Protein AF-A0A3B8QLX5-F1 (afdb_monomer_lite)

pLDDT: mean 84.45, std 7.28, range [59.91, 92.19]

Sequence (49 aa):
MGLRERKKQETRWAIFDAAIRLMVVRGYDKVKIEEICQEADVSSALFFN

Radius of gyration: 11.62 Å; chains: 1; bounding box: 22×20×34 Å

Secondary structure (DSSP, 8-state):
--HHHHHHHHHHHHHHHHHHHHHHHH-GGG--HHHHHHHTT--HHHH--

Foldseek 3Di:
DDPVVVVLVLLVVLLVVLQVVCCVVPNNVPDDSVSSCVRSVHDPVSVVD

Structure (mmCIF, N/CA/C/O backbone):
data_AF-A0A3B8QLX5-F1
#
_entry.id   AF-A0A3B8QLX5-F1
#
loop_
_atom_site.group_PDB
_atom_site.id
_atom_site.type_symbol
_atom_site.label_atom_id
_atom_site.label_alt_id
_atom_site.label_comp_id
_atom_site.label_asym_id
_atom_site.label_entity_id
_atom_site.label_seq_id
_atom_site.pdbx_PDB_ins_code
_atom_site.Cartn_x
_atom_site.Cartn_y
_atom_site.Cartn_z
_atom_site.occupancy
_atom_site.B_iso_or_equiv
_atom_site.auth_seq_id
_atom_site.auth_comp_id
_atom_site.auth_asym_id
_atom_site.auth_atom_id
_atom_site.pdbx_PDB_model_num
ATOM 1 N N . MET A 1 1 ? -10.121 -12.867 19.241 1.00 59.91 1 MET A N 1
ATOM 2 C CA . MET A 1 1 ? -9.709 -11.784 18.318 1.00 59.91 1 MET A CA 1
ATOM 3 C C . MET A 1 1 ? -10.878 -10.829 18.127 1.00 59.91 1 MET A C 1
ATOM 5 O O . MET A 1 1 ? -11.938 -11.258 17.676 1.00 59.91 1 MET A O 1
ATOM 9 N N . GLY A 1 2 ? -10.726 -9.573 18.554 1.00 81.69 2 GLY A N 1
ATOM 10 C CA . GLY A 1 2 ? -11.787 -8.566 18.476 1.00 81.69 2 GLY A CA 1
ATOM 11 C C . GLY A 1 2 ? -12.087 -8.145 17.033 1.00 81.69 2 GLY A C 1
ATOM 12 O O . GLY A 1 2 ? -11.291 -8.385 16.127 1.00 81.69 2 GLY A O 1
ATOM 13 N N . LEU A 1 3 ? -13.238 -7.503 16.803 1.00 77.06 3 LEU A N 1
ATOM 14 C CA . LEU A 1 3 ? -13.594 -6.942 15.487 1.00 77.06 3 LEU A CA 1
ATOM 15 C C . LEU A 1 3 ? -12.536 -5.958 14.947 1.00 77.06 3 LEU A C 1
ATOM 17 O O . LEU A 1 3 ? -12.403 -5.809 13.736 1.00 77.06 3 LEU A O 1
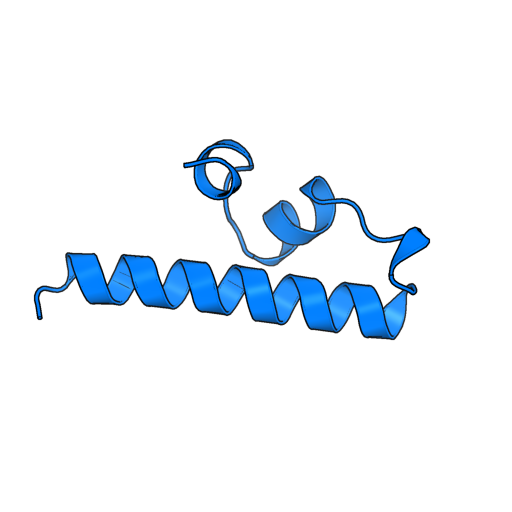ATOM 21 N N . ARG A 1 4 ? -11.765 -5.314 15.836 1.00 71.19 4 ARG A N 1
ATOM 22 C CA . ARG A 1 4 ? -10.675 -4.395 15.477 1.00 71.19 4 ARG A CA 1
ATOM 23 C C . ARG A 1 4 ? -9.515 -5.096 14.772 1.00 71.19 4 ARG A C 1
ATOM 25 O O . ARG A 1 4 ? -9.123 -4.648 13.700 1.00 71.19 4 ARG A O 1
ATOM 32 N N . GLU A 1 5 ? -9.000 -6.199 15.314 1.00 77.44 5 GLU A N 1
ATOM 33 C CA . GLU A 1 5 ? -7.945 -6.972 14.647 1.00 77.44 5 GLU A CA 1
ATOM 34 C C . GLU A 1 5 ? -8.392 -7.541 13.302 1.00 77.44 5 GLU A C 1
ATOM 36 O O . GLU A 1 5 ? -7.581 -7.597 12.380 1.00 77.44 5 GLU A O 1
ATOM 41 N N . ARG A 1 6 ? -9.668 -7.930 13.165 1.00 77.94 6 ARG A N 1
ATOM 42 C CA . ARG A 1 6 ? -10.210 -8.399 11.881 1.00 77.94 6 ARG A CA 1
ATOM 43 C C . ARG A 1 6 ? -10.216 -7.295 10.830 1.00 77.94 6 ARG A C 1
ATOM 45 O O . ARG A 1 6 ? -9.616 -7.486 9.780 1.00 77.94 6 ARG A O 1
ATOM 52 N N . LYS A 1 7 ? -10.757 -6.116 11.153 1.00 77.25 7 LYS A N 1
ATOM 53 C CA . LYS A 1 7 ? -10.723 -4.960 10.241 1.00 77.25 7 LYS A CA 1
ATOM 54 C C . LYS A 1 7 ? -9.302 -4.568 9.842 1.00 77.25 7 LYS A C 1
ATOM 56 O O . LYS A 1 7 ? -9.050 -4.289 8.679 1.00 77.25 7 LYS A O 1
ATOM 61 N N . LYS A 1 8 ? -8.355 -4.587 10.787 1.00 79.00 8 LYS A N 1
ATOM 62 C CA . LYS A 1 8 ? -6.955 -4.247 10.489 1.00 79.00 8 LYS A CA 1
ATOM 63 C C . LYS A 1 8 ? -6.319 -5.242 9.515 1.00 79.00 8 LYS A C 1
ATOM 65 O O . LYS A 1 8 ? -5.518 -4.845 8.674 1.00 79.00 8 LYS A O 1
ATOM 70 N N . GLN A 1 9 ? -6.674 -6.523 9.618 1.00 82.69 9 GLN A N 1
ATOM 71 C CA . GLN A 1 9 ? -6.234 -7.530 8.658 1.00 82.69 9 GLN A CA 1
ATOM 72 C C . GLN A 1 9 ? -6.905 -7.340 7.299 1.00 82.69 9 GLN A C 1
ATOM 74 O O . GLN A 1 9 ? -6.192 -7.288 6.305 1.00 82.69 9 GLN A O 1
ATOM 79 N N . GLU A 1 10 ? -8.226 -7.165 7.249 1.00 84.12 10 GLU A N 1
ATOM 80 C CA . GLU A 1 10 ? -8.972 -6.940 5.999 1.00 84.12 10 GLU A CA 1
ATOM 81 C C . GLU A 1 10 ? -8.383 -5.784 5.186 1.00 84.12 10 GLU A C 1
ATOM 83 O O . GLU A 1 10 ? -8.113 -5.942 3.998 1.00 84.12 10 GLU A O 1
ATOM 88 N N . THR A 1 11 ? -8.075 -4.660 5.837 1.00 85.44 11 THR A N 1
ATOM 89 C CA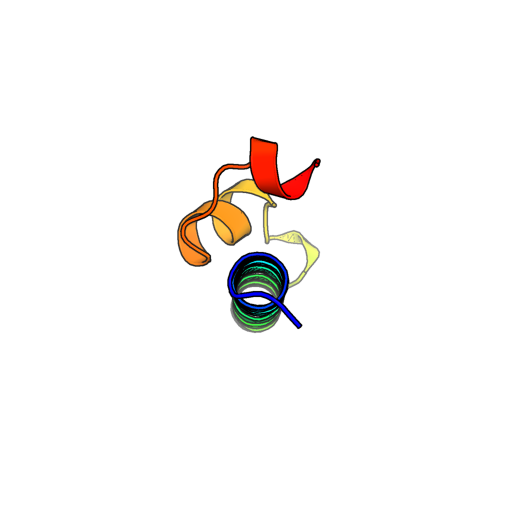 . THR A 1 11 ? -7.428 -3.520 5.180 1.00 85.44 11 THR A CA 1
ATOM 90 C C . THR A 1 11 ? -6.052 -3.874 4.615 1.00 85.44 11 THR A C 1
ATOM 92 O O . THR A 1 11 ? -5.713 -3.485 3.501 1.00 85.44 11 THR A O 1
ATOM 95 N N . ARG A 1 12 ? -5.252 -4.649 5.353 1.00 85.81 12 ARG A N 1
ATOM 96 C CA . ARG A 1 12 ? -3.930 -5.095 4.890 1.00 85.81 12 ARG A CA 1
ATOM 97 C C . ARG A 1 12 ? -4.028 -5.986 3.655 1.00 85.81 12 ARG A C 1
ATOM 99 O O . ARG A 1 12 ? -3.229 -5.833 2.737 1.00 85.81 12 ARG A O 1
ATOM 106 N N . TRP A 1 13 ? -5.003 -6.891 3.638 1.00 89.19 13 TRP A N 1
ATOM 107 C CA . TRP A 1 13 ? -5.266 -7.765 2.497 1.00 89.19 13 TRP A CA 1
ATOM 108 C C . TRP A 1 13 ? -5.748 -6.975 1.278 1.00 89.19 13 TRP A C 1
ATOM 110 O O . TRP A 1 13 ? -5.246 -7.216 0.185 1.00 89.19 13 TRP A O 1
ATOM 120 N N . ALA A 1 14 ? -6.634 -5.992 1.467 1.00 88.56 14 ALA A N 1
ATOM 121 C CA . ALA A 1 14 ? -7.107 -5.126 0.388 1.00 88.56 14 ALA A CA 1
ATOM 122 C C . ALA A 1 14 ? -5.956 -4.361 -0.288 1.00 88.56 14 ALA A C 1
ATOM 124 O O . ALA A 1 14 ? -5.860 -4.344 -1.512 1.00 88.56 14 ALA A O 1
ATOM 125 N N . ILE A 1 15 ? -5.031 -3.807 0.506 1.00 88.94 15 ILE A N 1
ATOM 126 C CA . ILE A 1 15 ? -3.831 -3.130 -0.009 1.00 88.94 15 ILE A CA 1
ATOM 127 C C . ILE A 1 15 ? -2.954 -4.094 -0.814 1.00 88.94 15 ILE A C 1
ATOM 129 O O . ILE A 1 15 ? -2.472 -3.742 -1.889 1.00 88.94 15 ILE A O 1
ATOM 133 N N . PHE A 1 16 ? -2.736 -5.306 -0.300 1.00 90.06 16 PHE A N 1
ATOM 134 C CA . PHE A 1 16 ? -1.865 -6.290 -0.943 1.00 90.06 16 PHE A CA 1
ATOM 135 C C . PHE A 1 16 ? -2.430 -6.762 -2.286 1.00 90.06 16 PHE A C 1
ATOM 137 O O . PHE A 1 16 ? -1.705 -6.855 -3.273 1.00 90.06 16 PHE A O 1
ATOM 144 N N . ASP A 1 17 ? -3.733 -7.026 -2.325 1.00 92.19 17 ASP A N 1
ATOM 145 C CA . ASP A 1 17 ? -4.442 -7.447 -3.529 1.00 92.19 17 ASP A CA 1
ATOM 146 C C . ASP A 1 17 ? -4.445 -6.335 -4.591 1.00 92.19 17 ASP A C 1
ATOM 148 O O . ASP A 1 17 ? -4.045 -6.568 -5.732 1.00 92.19 17 ASP A O 1
ATOM 152 N N . ALA A 1 18 ? -4.766 -5.095 -4.201 1.00 92.06 18 ALA A N 1
ATOM 153 C CA . ALA A 1 18 ? -4.680 -3.932 -5.086 1.00 92.06 18 ALA A CA 1
ATOM 154 C C . ALA A 1 18 ? -3.263 -3.739 -5.655 1.00 92.06 18 ALA A C 1
ATOM 156 O O . ALA A 1 18 ? -3.093 -3.552 -6.861 1.00 92.06 18 ALA A O 1
ATOM 157 N N . ALA A 1 19 ? -2.234 -3.852 -4.806 1.00 90.31 19 ALA A N 1
ATOM 158 C CA . ALA A 1 19 ? -0.840 -3.749 -5.224 1.00 90.31 19 ALA A CA 1
ATOM 159 C C . ALA A 1 19 ? -0.474 -4.819 -6.257 1.00 90.31 19 ALA A C 1
ATOM 161 O O . ALA A 1 19 ? 0.050 -4.485 -7.318 1.00 90.31 19 ALA A O 1
ATOM 162 N N . ILE A 1 20 ? -0.786 -6.090 -5.984 1.00 92.19 20 ILE A N 1
ATOM 163 C CA . ILE A 1 20 ? -0.484 -7.193 -6.903 1.00 92.19 20 ILE A CA 1
ATOM 164 C C . ILE A 1 20 ? -1.203 -6.993 -8.238 1.00 92.19 20 ILE A C 1
ATOM 166 O O . ILE A 1 20 ? -0.565 -7.107 -9.285 1.00 92.19 20 ILE A O 1
ATOM 170 N N . ARG A 1 21 ? -2.499 -6.660 -8.235 1.00 90.81 21 ARG A N 1
ATOM 171 C CA . ARG A 1 21 ? -3.255 -6.444 -9.480 1.00 90.81 21 ARG A CA 1
ATOM 172 C C . ARG A 1 21 ? -2.654 -5.328 -10.322 1.00 90.81 21 ARG A C 1
ATOM 174 O O . ARG A 1 21 ? -2.405 -5.528 -11.511 1.00 90.81 21 ARG A O 1
ATOM 181 N N . LEU A 1 22 ? -2.368 -4.181 -9.709 1.00 91.00 22 LEU A N 1
ATOM 182 C CA . LEU A 1 22 ? -1.758 -3.051 -10.403 1.00 91.00 22 LEU A CA 1
ATOM 183 C C . LEU A 1 22 ? -0.372 -3.414 -10.945 1.00 91.00 22 LEU A C 1
ATOM 185 O O . LEU A 1 22 ? -0.061 -3.097 -12.095 1.00 91.00 22 LEU A O 1
ATOM 189 N N . MET A 1 23 ? 0.441 -4.126 -10.159 1.00 90.38 23 MET A N 1
ATOM 190 C CA . MET A 1 23 ? 1.785 -4.550 -10.568 1.00 90.38 23 MET A CA 1
ATOM 191 C C . MET A 1 23 ? 1.747 -5.538 -11.732 1.00 90.38 23 MET A C 1
ATOM 193 O O . MET A 1 23 ? 2.575 -5.435 -12.634 1.00 90.38 23 MET A O 1
ATOM 197 N N . VAL A 1 24 ? 0.780 -6.457 -11.752 1.00 92.00 24 VAL A N 1
ATOM 198 C CA . VAL A 1 24 ? 0.594 -7.414 -12.853 1.00 92.00 24 VAL A CA 1
ATOM 199 C C . VAL A 1 24 ? 0.154 -6.705 -14.135 1.00 92.00 24 VAL A C 1
ATOM 201 O O . VAL A 1 24 ? 0.658 -7.021 -15.209 1.00 92.00 24 VAL A O 1
ATOM 204 N N . VAL A 1 25 ? -0.759 -5.734 -14.041 1.00 89.69 25 VAL A N 1
ATOM 205 C CA . VAL A 1 25 ? -1.325 -5.057 -15.219 1.00 89.69 25 VAL A CA 1
ATOM 206 C C . VAL A 1 25 ? -0.377 -4.004 -15.798 1.00 89.69 25 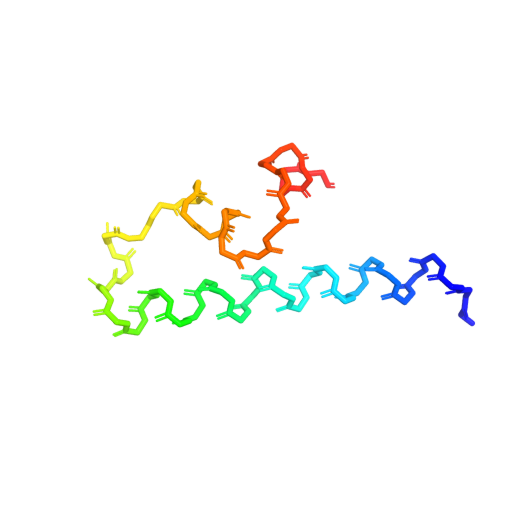VAL A C 1
ATOM 208 O O . VAL A 1 25 ? -0.268 -3.876 -17.017 1.00 89.69 25 VAL A O 1
ATOM 211 N N . ARG A 1 26 ? 0.301 -3.223 -14.950 1.00 87.56 26 ARG A N 1
ATOM 212 C CA . ARG A 1 26 ? 1.105 -2.064 -15.380 1.00 87.56 26 ARG A CA 1
ATOM 213 C C . ARG A 1 26 ? 2.615 -2.283 -15.293 1.00 87.56 26 ARG A C 1
ATOM 215 O O . ARG A 1 26 ? 3.364 -1.524 -15.910 1.00 87.56 26 ARG A O 1
ATOM 222 N N . GLY A 1 27 ? 3.058 -3.321 -14.586 1.00 85.75 27 GLY A N 1
ATOM 223 C CA . GLY A 1 27 ? 4.458 -3.548 -14.237 1.00 85.75 27 GLY A CA 1
ATOM 224 C C . GLY A 1 27 ? 4.858 -2.785 -12.973 1.00 85.75 27 GLY A C 1
ATOM 225 O O . GLY A 1 27 ? 4.450 -1.642 -12.774 1.00 85.75 27 GLY A O 1
ATOM 226 N N . TYR A 1 28 ? 5.686 -3.415 -12.134 1.00 80.06 28 TYR A N 1
ATOM 227 C CA . TYR A 1 28 ? 6.103 -2.909 -10.818 1.00 80.06 28 TYR A CA 1
ATOM 228 C C . TYR A 1 28 ? 6.585 -1.448 -10.829 1.00 80.06 28 TYR A C 1
ATOM 230 O O . TYR A 1 28 ? 6.152 -0.655 -10.002 1.00 80.06 28 TYR A O 1
ATOM 238 N N . ASP A 1 29 ? 7.407 -1.074 -11.810 1.00 85.56 29 ASP A N 1
ATOM 239 C CA . ASP A 1 29 ? 8.010 0.265 -11.919 1.00 85.56 29 ASP A CA 1
ATOM 240 C C . ASP A 1 29 ? 6.994 1.391 -12.181 1.00 85.56 29 ASP A C 1
ATOM 242 O O . ASP A 1 29 ? 7.253 2.566 -11.930 1.00 85.56 29 ASP A O 1
ATOM 246 N N . LYS A 1 30 ? 5.817 1.047 -12.715 1.00 87.12 30 LYS A N 1
ATOM 247 C CA . LYS A 1 30 ? 4.797 2.027 -13.111 1.00 87.12 30 LYS A CA 1
ATOM 248 C C . LYS A 1 30 ? 3.702 2.216 -12.069 1.00 87.12 30 LYS A C 1
ATOM 250 O O . LYS A 1 30 ? 2.863 3.095 -12.254 1.00 87.12 30 LYS A O 1
ATOM 255 N N . VAL A 1 31 ? 3.685 1.410 -11.009 1.00 91.38 31 VAL A N 1
ATOM 256 C CA . VAL A 1 31 ? 2.649 1.468 -9.973 1.00 91.38 31 VAL A CA 1
ATOM 257 C C . VAL A 1 31 ? 3.079 2.412 -8.862 1.00 91.38 31 VAL A C 1
ATOM 259 O O . VAL A 1 31 ? 4.131 2.235 -8.250 1.00 91.38 31 VAL A O 1
ATOM 262 N N . LYS A 1 32 ? 2.238 3.402 -8.561 1.00 90.88 32 LYS A N 1
ATOM 263 C CA . LYS A 1 32 ? 2.462 4.315 -7.435 1.00 90.88 32 LYS A CA 1
ATOM 264 C C . LYS A 1 32 ? 1.675 3.876 -6.208 1.00 90.88 32 LYS A C 1
ATOM 266 O O . LYS A 1 32 ? 0.560 3.377 -6.317 1.00 90.88 32 LYS A O 1
ATOM 271 N N . ILE A 1 33 ? 2.227 4.158 -5.028 1.00 88.06 33 ILE A N 1
ATOM 272 C CA . ILE A 1 33 ? 1.562 3.907 -3.737 1.00 88.06 33 ILE A CA 1
ATOM 273 C C . ILE A 1 33 ? 0.194 4.600 -3.678 1.00 88.06 33 ILE A C 1
ATOM 275 O O . ILE A 1 33 ? -0.755 4.030 -3.153 1.00 88.06 33 ILE A O 1
ATOM 279 N N . GLU A 1 34 ? 0.074 5.797 -4.255 1.00 89.06 34 GLU A N 1
ATOM 280 C CA . GLU A 1 34 ? -1.191 6.537 -4.328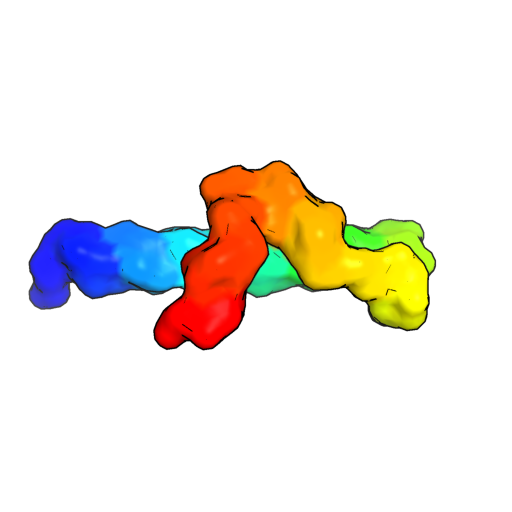 1.00 89.06 34 GLU A CA 1
ATOM 281 C C . GLU A 1 34 ? -2.277 5.764 -5.082 1.00 89.06 34 GLU A C 1
ATOM 283 O O . GLU A 1 34 ? -3.408 5.724 -4.615 1.00 89.06 34 GLU A O 1
ATOM 288 N N . GLU A 1 35 ? -1.929 5.095 -6.186 1.00 89.75 35 GLU A N 1
ATOM 289 C CA . GLU A 1 35 ? -2.874 4.293 -6.975 1.00 89.75 35 GLU A CA 1
ATOM 290 C C . GLU A 1 35 ? -3.309 3.043 -6.210 1.00 89.75 35 GLU A C 1
ATOM 292 O O . GLU A 1 35 ? -4.492 2.723 -6.172 1.00 89.75 35 GLU A O 1
ATOM 297 N N . ILE A 1 36 ? -2.370 2.387 -5.520 1.00 89.56 36 ILE A N 1
ATOM 298 C CA . ILE A 1 36 ? -2.672 1.246 -4.644 1.00 89.56 36 ILE A CA 1
ATOM 299 C C . ILE A 1 36 ? -3.631 1.674 -3.528 1.00 89.56 36 ILE A C 1
ATOM 301 O O . ILE A 1 36 ? -4.585 0.962 -3.226 1.00 89.56 36 ILE A O 1
ATOM 305 N N . CYS A 1 37 ? -3.391 2.839 -2.921 1.00 88.94 37 CYS A N 1
ATOM 306 C CA . CYS A 1 37 ? -4.247 3.376 -1.866 1.00 88.94 37 CYS A CA 1
ATOM 307 C C . CYS A 1 37 ? -5.650 3.708 -2.388 1.00 88.94 37 CYS A C 1
ATOM 309 O O . CYS A 1 37 ? -6.637 3.381 -1.733 1.00 88.94 37 CYS A O 1
ATOM 311 N N . GLN A 1 38 ? -5.734 4.305 -3.579 1.00 89.12 38 GLN A N 1
ATOM 312 C CA . GLN A 1 38 ? -7.000 4.619 -4.237 1.00 89.12 38 GLN A CA 1
ATOM 313 C C . GLN A 1 38 ? -7.807 3.355 -4.550 1.00 89.12 38 GLN A C 1
ATOM 315 O O . GLN A 1 38 ? -9.015 3.328 -4.344 1.00 89.12 38 GLN A O 1
ATOM 320 N N . GLU A 1 39 ? -7.138 2.300 -5.012 1.00 89.19 39 GLU A N 1
ATOM 321 C CA . GLU A 1 39 ? -7.784 1.050 -5.411 1.00 89.19 39 GLU A CA 1
ATOM 322 C C . GLU A 1 39 ? -8.163 0.161 -4.217 1.00 89.19 39 GLU A C 1
ATOM 324 O O . GLU A 1 39 ? -9.157 -0.560 -4.267 1.00 89.19 39 GLU A O 1
ATOM 329 N N . ALA A 1 40 ? -7.420 0.256 -3.112 1.00 87.88 40 ALA A N 1
ATOM 330 C CA . ALA A 1 40 ? -7.737 -0.420 -1.855 1.00 87.88 40 ALA A CA 1
ATOM 331 C C . ALA A 1 40 ? -8.713 0.359 -0.947 1.00 87.88 40 ALA A C 1
ATOM 333 O O . ALA A 1 40 ? -9.009 -0.120 0.147 1.00 87.88 40 ALA A O 1
ATOM 334 N N . ASP A 1 41 ? -9.195 1.535 -1.374 1.00 86.19 41 ASP A N 1
ATOM 335 C CA . ASP A 1 41 ? -10.044 2.453 -0.592 1.00 86.19 41 ASP A CA 1
ATOM 336 C C . ASP A 1 41 ? -9.447 2.792 0.789 1.00 86.19 41 ASP A C 1
ATOM 338 O O . ASP A 1 41 ? -10.106 2.784 1.833 1.00 86.19 41 ASP A O 1
ATOM 342 N N . VAL A 1 42 ?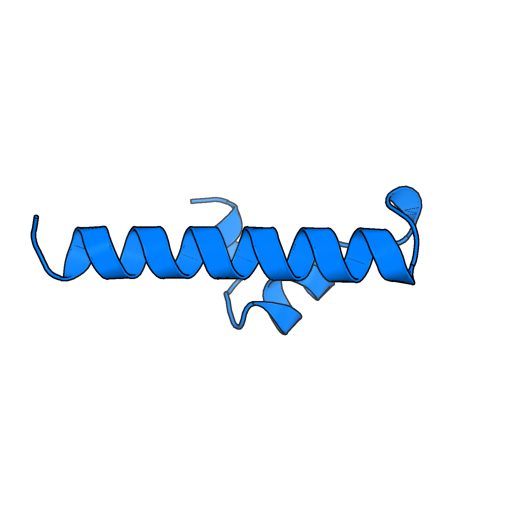 -8.139 3.065 0.809 1.00 85.81 42 VAL A N 1
ATOM 343 C CA . VAL A 1 42 ? -7.408 3.460 2.016 1.00 85.81 42 VAL A CA 1
ATOM 344 C C . VAL A 1 42 ? -6.734 4.807 1.827 1.00 85.81 42 VAL A C 1
ATOM 346 O O . VAL A 1 42 ? -6.255 5.161 0.754 1.00 85.81 42 VAL A O 1
ATOM 349 N N . SER A 1 43 ? -6.631 5.570 2.912 1.00 82.44 43 SER A N 1
ATOM 350 C CA . SER A 1 43 ? -5.789 6.762 2.905 1.00 82.44 43 SER A CA 1
ATOM 351 C C . SER A 1 43 ? -4.314 6.360 2.883 1.00 82.44 43 SER A C 1
ATOM 353 O O . SER A 1 43 ? -3.911 5.435 3.589 1.00 82.44 43 SER A O 1
ATOM 355 N N . SER A 1 44 ? -3.486 7.118 2.165 1.00 81.75 44 SER A N 1
ATOM 356 C CA . SER A 1 44 ? -2.025 6.994 2.221 1.00 81.75 44 SER A CA 1
ATOM 357 C C . SER A 1 44 ? -1.489 7.088 3.654 1.00 81.75 44 SER A C 1
ATOM 359 O O . SER A 1 44 ? -0.559 6.373 4.012 1.00 81.75 44 SER A O 1
ATOM 361 N N . ALA A 1 45 ? -2.131 7.871 4.527 1.00 78.88 45 ALA A N 1
ATOM 362 C CA . ALA A 1 45 ? -1.785 7.939 5.947 1.00 78.88 45 ALA A CA 1
ATOM 363 C C . ALA A 1 45 ? -1.953 6.596 6.683 1.00 78.88 45 ALA A C 1
ATOM 365 O O . ALA A 1 45 ? -1.245 6.336 7.650 1.00 78.88 45 ALA A O 1
ATOM 366 N N . LEU A 1 46 ? -2.873 5.739 6.230 1.00 75.38 46 LEU A N 1
ATOM 367 C CA . LEU A 1 46 ? -3.087 4.400 6.780 1.00 75.38 46 LEU A CA 1
ATOM 368 C C . LEU A 1 46 ? -2.073 3.384 6.233 1.00 75.38 46 LEU A C 1
ATOM 370 O O . LEU A 1 46 ? -1.817 2.374 6.875 1.00 75.38 46 LEU A O 1
ATOM 374 N N . PHE A 1 47 ? -1.490 3.654 5.063 1.00 74.06 47 PHE A N 1
ATOM 375 C CA . PHE A 1 47 ? -0.422 2.842 4.482 1.00 74.06 47 PHE A CA 1
ATOM 376 C C . PHE A 1 47 ? 0.909 3.015 5.238 1.00 74.06 47 PHE A C 1
ATOM 378 O O . PHE A 1 47 ? 1.666 2.058 5.378 1.00 74.06 47 PHE A O 1
ATOM 385 N N . PHE A 1 48 ? 1.183 4.220 5.754 1.00 72.19 48 PHE A N 1
ATOM 386 C CA . PHE A 1 48 ? 2.407 4.536 6.508 1.00 72.19 48 PHE A CA 1
ATOM 387 C C . PHE A 1 48 ? 2.318 4.289 8.031 1.00 72.19 48 PHE A C 1
ATOM 389 O O . PHE A 1 48 ? 3.299 4.541 8.730 1.00 72.19 48 PHE A O 1
ATOM 396 N N . ASN A 1 49 ? 1.172 3.831 8.550 1.00 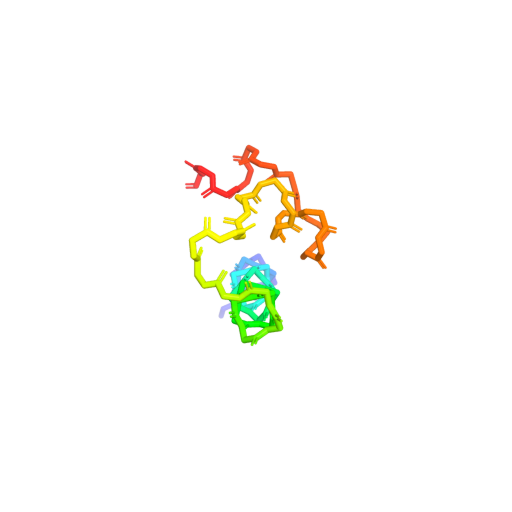64.75 49 ASN A N 1
ATOM 397 C CA . ASN A 1 49 ? 0.885 3.668 9.987 1.00 64.75 49 ASN A CA 1
ATOM 398 C C . ASN A 1 49 ? 0.818 2.188 10.397 1.00 64.75 49 ASN A C 1
ATOM 400 O O . ASN A 1 49 ? 1.498 1.793 11.370 1.00 64.75 49 ASN A O 1
#